Protein AF-A0A9E2ICE8-F1 (afdb_monomer)

Foldseek 3Di:
DDDPVPDPPPCVCCVPPPVNPDDDDADADFDFDQADDDPDGDGTDGLDPRHHPVLVVQLVVQLVVLCVVQDDPPDGGNRSCVVVPVVVSSCSRVDDD

Sequence (97 aa):
VYKKELCFFEGDCVRVCPVDAWKVNRVGYTVFLGGKVGRFPMLGYKIAEFVTEEDIFTITEKAIACYNRIAEKGQRFGEAINKVGIEEVKKQILWTK

Radius of gyration: 16.81 Å; Cα contacts (8 Å, |Δi|>4): 94; chains: 1; bounding box: 40×27×41 Å

Solvent-accessible surface area (backbone atoms only — not comparable to full-atom values): 6143 Å² total; per-residue (Å²): 136,92,57,78,92,76,60,83,82,80,53,58,71,47,76,69,40,92,76,65,82,51,76,88,87,80,82,57,41,72,43,65,46,35,54,38,86,65,99,76,63,41,79,44,46,79,75,49,70,62,38,50,80,76,52,48,57,56,38,50,53,35,44,53,54,49,40,73,72,62,43,56,96,92,53,52,58,34,57,30,35,69,73,71,35,62,71,60,53,44,54,70,36,67,63,77,134

pLDDT: mean 92.85, std 7.36, range [43.75, 97.06]

Mean predicted aligned error: 4.03 Å

Secondary structure (DSSP, 8-state):
---GGG-----HHHHT-TT---------EEEEES-B-SSS-BPPEEEEEEE-HHHHHHHHHHHHHHHHHHPPTT--HHHHHHHH-HHHHHHHHH---

Nearest PDB structures (foldseek):
  3mm6-assembly1_E  TM=7.711E-01  e=2.142E-02  Archaeoglobus fulgidus
  5h8v-assembly1_A  TM=8.117E-01  e=4.142E-02  Zea mays
  5h8v-assembly2_B  TM=8.102E-01  e=4.142E-02  Zea mays
  5h8y-assembly2_C  TM=8.092E-01  e=9.757E-02  Zea mays

Structure (mmCIF, N/CA/C/O backbone):
data_AF-A0A9E2ICE8-F1
#
_entry.id   AF-A0A9E2ICE8-F1
#
loop_
_atom_site.group_PDB
_atom_site.id
_atom_site.type_symbol
_atom_site.label_atom_id
_atom_site.label_alt_id
_atom_site.label_comp_id
_atom_site.label_asym_id
_atom_site.label_entity_id
_atom_site.label_seq_id
_atom_site.pdbx_PDB_ins_code
_atom_site.Cartn_x
_atom_site.Cartn_y
_atom_site.Cartn_z
_atom_site.occupancy
_atom_site.B_iso_or_equiv
_atom_site.auth_seq_id
_atom_site.auth_comp_id
_atom_site.auth_asym_id
_atom_site.auth_atom_id
_atom_site.pdbx_PDB_model_num
ATOM 1 N N . VAL A 1 1 ? 24.700 -9.870 -12.040 1.00 71.19 1 VAL A N 1
ATOM 2 C CA . VAL A 1 1 ? 23.746 -10.957 -12.373 1.00 71.19 1 VAL A CA 1
ATOM 3 C C . VAL A 1 1 ? 22.436 -10.684 -11.652 1.00 71.19 1 VAL A C 1
ATOM 5 O O . VAL A 1 1 ? 22.480 -10.407 -10.459 1.00 71.19 1 VAL A O 1
ATOM 8 N N . TYR A 1 2 ? 21.309 -10.689 -12.367 1.00 87.00 2 TYR A N 1
ATOM 9 C CA . TYR A 1 2 ? 19.970 -10.476 -11.803 1.00 87.00 2 TYR A CA 1
ATOM 10 C C . TYR A 1 2 ? 19.460 -11.729 -11.089 1.00 87.00 2 TYR A C 1
ATOM 12 O O . TYR A 1 2 ? 19.632 -12.834 -11.597 1.00 87.00 2 TYR A O 1
ATOM 20 N N . LYS A 1 3 ? 18.836 -11.537 -9.922 1.00 93.50 3 LYS A N 1
ATOM 21 C CA . LYS A 1 3 ? 18.178 -12.584 -9.132 1.00 93.50 3 LYS A CA 1
ATOM 22 C C . LYS A 1 3 ? 16.712 -12.208 -8.967 1.00 93.50 3 LYS A C 1
ATOM 24 O O . LYS A 1 3 ? 16.412 -11.137 -8.437 1.00 93.50 3 LYS A O 1
ATOM 29 N N . LYS A 1 4 ? 15.813 -13.059 -9.456 1.00 89.81 4 LYS A N 1
ATOM 30 C CA . LYS A 1 4 ? 14.376 -12.762 -9.539 1.00 89.81 4 LYS A CA 1
ATOM 31 C C . LYS A 1 4 ? 13.744 -12.655 -8.153 1.00 89.81 4 LYS A C 1
ATOM 33 O O . LYS A 1 4 ? 12.928 -11.777 -7.911 1.00 89.81 4 LYS A O 1
ATOM 38 N N . GLU A 1 5 ? 14.172 -13.517 -7.246 1.00 94.56 5 GLU A N 1
ATOM 39 C CA . GLU A 1 5 ? 13.725 -13.627 -5.862 1.00 94.56 5 GLU A CA 1
ATOM 40 C C . GLU A 1 5 ? 14.099 -12.421 -4.983 1.00 94.56 5 GLU A C 1
ATOM 42 O O . GLU A 1 5 ? 13.494 -12.225 -3.936 1.00 94.56 5 GLU A O 1
ATOM 47 N N . LEU A 1 6 ? 15.062 -11.595 -5.412 1.00 91.88 6 LEU A N 1
ATOM 48 C CA . LEU A 1 6 ? 15.481 -10.375 -4.707 1.00 91.88 6 LEU A CA 1
ATOM 49 C C . LEU A 1 6 ? 14.930 -9.093 -5.355 1.00 91.88 6 LEU A C 1
ATOM 51 O O . LEU A 1 6 ? 15.362 -7.997 -5.013 1.00 91.88 6 LEU A O 1
ATOM 55 N N . CYS A 1 7 ? 14.035 -9.203 -6.338 1.00 90.38 7 CYS A N 1
ATOM 56 C CA . CYS A 1 7 ? 13.504 -8.046 -7.049 1.00 90.38 7 CYS A CA 1
ATOM 57 C C . CYS A 1 7 ? 12.307 -7.437 -6.306 1.00 90.38 7 CYS A C 1
ATOM 59 O O . CYS A 1 7 ? 11.297 -8.106 -6.114 1.00 90.38 7 CYS A O 1
ATOM 61 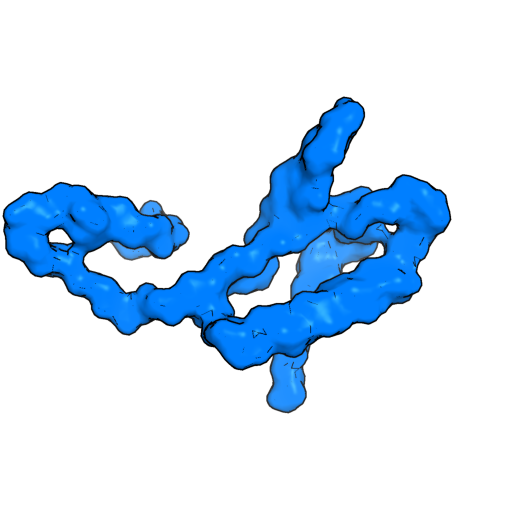N N . PHE A 1 8 ? 12.396 -6.151 -5.954 1.00 89.56 8 PHE A N 1
ATOM 62 C CA . PHE A 1 8 ? 11.328 -5.400 -5.267 1.00 89.56 8 PHE A CA 1
ATOM 63 C C . PHE A 1 8 ? 10.451 -4.565 -6.215 1.00 89.56 8 PHE A C 1
ATOM 65 O O . PHE A 1 8 ? 9.622 -3.783 -5.762 1.00 89.56 8 PHE A O 1
ATOM 72 N N . PHE A 1 9 ? 10.665 -4.699 -7.529 1.00 90.50 9 PHE A N 1
ATOM 73 C CA . PHE A 1 9 ? 9.926 -3.995 -8.586 1.00 90.50 9 PHE A CA 1
ATOM 74 C C . PHE A 1 9 ? 10.002 -2.456 -8.561 1.00 90.50 9 PHE A C 1
ATOM 76 O O . PHE A 1 9 ? 9.149 -1.786 -9.130 1.00 90.50 9 PHE A O 1
ATOM 83 N N . GLU A 1 10 ? 11.060 -1.887 -7.981 1.00 90.81 10 GLU A N 1
ATOM 84 C CA . GLU A 1 10 ? 11.270 -0.428 -7.925 1.00 90.81 10 GLU A CA 1
ATOM 85 C C . GLU A 1 10 ? 11.705 0.185 -9.268 1.00 90.81 10 GLU A C 1
ATOM 87 O O . GLU A 1 10 ? 11.645 1.394 -9.454 1.00 90.81 10 GLU A O 1
ATOM 92 N N . GLY A 1 11 ? 12.144 -0.640 -10.226 1.00 91.88 11 GLY A N 1
ATOM 93 C CA . GLY A 1 11 ? 12.490 -0.191 -11.580 1.00 91.88 11 GLY A CA 1
ATOM 94 C C . GLY A 1 11 ? 13.835 0.532 -11.707 1.00 91.88 11 GLY A C 1
ATOM 95 O O . GLY A 1 11 ? 14.221 0.902 -12.815 1.00 91.88 11 GLY A O 1
ATOM 96 N N . ASP A 1 12 ? 14.595 0.675 -10.620 1.00 93.31 12 ASP A N 1
ATOM 97 C CA . ASP A 1 12 ? 15.878 1.383 -10.620 1.00 93.31 12 ASP A CA 1
ATOM 98 C C . ASP A 1 12 ? 16.887 0.812 -11.619 1.00 93.31 12 ASP A C 1
ATOM 100 O O . ASP A 1 12 ? 17.559 1.573 -12.309 1.00 93.31 12 ASP A O 1
ATOM 104 N N . CYS A 1 13 ? 16.935 -0.514 -11.784 1.00 93.56 13 CYS A N 1
ATOM 105 C CA . CYS A 1 13 ? 17.794 -1.152 -12.783 1.00 93.56 13 CYS A CA 1
ATOM 106 C C . CYS A 1 13 ? 17.456 -0.745 -14.225 1.00 93.56 13 CYS A C 1
ATOM 108 O O . CYS A 1 13 ? 18.367 -0.654 -15.042 1.00 93.56 13 CYS A O 1
ATOM 110 N N . VAL A 1 14 ? 16.178 -0.487 -14.529 1.00 94.50 14 VAL A N 1
ATOM 111 C CA . VAL A 1 14 ? 15.740 0.035 -15.830 1.00 94.50 14 VAL A CA 1
ATOM 112 C C . VAL A 1 14 ? 16.171 1.491 -15.961 1.00 94.50 14 VAL A C 1
ATOM 114 O O . VAL A 1 14 ? 16.796 1.857 -16.948 1.00 94.50 14 VAL A O 1
ATOM 117 N N . ARG A 1 15 ? 15.891 2.301 -14.933 1.00 93.75 15 ARG A N 1
ATOM 118 C CA . ARG A 1 15 ? 16.151 3.746 -14.913 1.00 93.75 15 ARG A CA 1
ATOM 119 C C . ARG A 1 15 ? 17.630 4.102 -15.070 1.00 93.75 15 ARG A C 1
ATOM 121 O O . ARG A 1 15 ? 17.941 5.093 -15.719 1.00 93.75 15 ARG A O 1
ATOM 128 N N . VAL A 1 16 ? 18.532 3.337 -14.453 1.00 95.31 16 VAL A N 1
ATOM 129 C CA . VAL A 1 16 ? 19.980 3.627 -14.455 1.00 95.31 16 VAL A CA 1
ATOM 130 C C . VAL A 1 16 ? 20.751 2.890 -15.551 1.00 95.31 16 VAL A C 1
ATOM 132 O O . VAL A 1 16 ? 21.973 3.011 -15.614 1.00 95.31 16 VAL A O 1
ATOM 135 N N . CYS A 1 17 ? 20.085 2.081 -16.383 1.00 95.31 17 CYS A N 1
ATOM 136 C CA . CYS A 1 17 ? 20.771 1.255 -17.371 1.00 95.31 17 CYS A CA 1
ATOM 137 C C . CYS A 1 17 ? 21.403 2.125 -18.473 1.00 95.31 17 CYS A C 1
ATOM 139 O O . CYS A 1 17 ? 20.668 2.749 -19.229 1.00 95.31 17 CYS A O 1
ATOM 141 N N . PRO A 1 18 ? 22.738 2.127 -18.650 1.00 96.31 18 PRO A N 1
ATOM 142 C CA . PRO A 1 18 ? 23.391 2.978 -19.651 1.00 96.31 18 PRO A CA 1
ATOM 143 C C . PRO A 1 18 ? 23.243 2.463 -21.090 1.00 96.31 18 PRO A C 1
ATOM 145 O O . PRO A 1 18 ? 23.604 3.157 -22.033 1.00 96.31 18 PRO A O 1
ATOM 148 N N . VAL A 1 19 ? 22.783 1.220 -21.254 1.00 96.62 19 VAL A N 1
ATOM 149 C CA . VAL A 1 19 ? 22.726 0.505 -22.541 1.00 96.62 19 VAL A CA 1
ATOM 150 C C . VAL A 1 19 ? 21.323 -0.003 -22.868 1.00 96.62 19 VAL A C 1
ATOM 152 O O . VAL A 1 19 ? 21.166 -0.838 -23.753 1.00 96.62 19 VAL A O 1
ATOM 155 N N . ASP A 1 20 ? 20.308 0.429 -22.114 1.00 93.88 20 ASP A N 1
ATOM 156 C CA . ASP A 1 20 ? 18.906 0.045 -22.321 1.00 93.88 20 ASP A CA 1
ATOM 157 C C . ASP A 1 20 ? 18.636 -1.473 -22.385 1.00 93.88 20 ASP A C 1
ATOM 159 O O . ASP A 1 20 ? 17.665 -1.921 -23.007 1.00 93.88 20 ASP A O 1
ATOM 163 N N . ALA A 1 21 ? 19.475 -2.277 -21.719 1.00 94.19 21 ALA A N 1
ATOM 164 C CA . ALA A 1 21 ? 19.348 -3.735 -21.674 1.00 94.19 21 ALA A CA 1
ATOM 165 C C . ALA A 1 21 ? 18.100 -4.193 -20.902 1.00 94.19 21 ALA A C 1
ATOM 167 O O . ALA A 1 21 ? 17.534 -5.248 -21.188 1.00 94.19 21 ALA A O 1
ATOM 168 N N . TRP A 1 22 ? 17.664 -3.403 -19.921 1.00 93.94 22 TRP A N 1
ATOM 169 C CA . TRP A 1 22 ? 16.459 -3.661 -19.141 1.00 93.94 22 TRP A CA 1
ATOM 170 C C . TRP A 1 22 ? 15.242 -3.019 -19.806 1.00 93.94 22 TRP A C 1
ATOM 172 O O . TRP A 1 22 ? 15.266 -1.838 -20.145 1.00 93.94 22 TRP A O 1
ATOM 182 N N . LYS A 1 23 ? 14.152 -3.779 -19.949 1.00 92.31 23 LYS A N 1
ATOM 183 C CA . LYS A 1 23 ? 12.863 -3.282 -20.450 1.00 92.31 23 LYS A CA 1
ATOM 184 C C . LYS A 1 23 ? 11.777 -3.454 -19.397 1.00 92.31 23 LYS A C 1
ATOM 186 O O . LYS A 1 23 ? 11.754 -4.444 -18.666 1.00 92.31 23 LYS A O 1
ATOM 191 N N . VAL A 1 24 ? 10.877 -2.478 -19.330 1.00 93.38 24 VAL A N 1
ATOM 192 C CA . VAL A 1 24 ? 9.717 -2.525 -18.438 1.00 93.38 24 VAL A CA 1
ATOM 193 C C . VAL A 1 24 ? 8.703 -3.518 -18.996 1.00 93.38 24 VAL A C 1
ATOM 195 O O . VAL A 1 24 ? 8.300 -3.404 -20.148 1.00 93.38 24 VAL A O 1
ATOM 198 N N . ASN A 1 25 ? 8.291 -4.481 -18.173 1.00 90.94 25 ASN A N 1
ATOM 199 C CA . ASN A 1 25 ? 7.240 -5.437 -18.531 1.00 90.94 25 ASN A CA 1
ATOM 200 C C . ASN A 1 25 ? 5.852 -4.958 -18.076 1.00 90.94 25 ASN A C 1
ATOM 202 O O . ASN A 1 25 ? 4.883 -5.020 -18.823 1.00 90.94 25 ASN A O 1
ATOM 206 N N . ARG A 1 26 ? 5.752 -4.464 -16.837 1.00 91.44 26 ARG A N 1
ATOM 207 C CA . ARG A 1 26 ? 4.495 -4.012 -16.235 1.00 91.44 26 ARG A CA 1
ATOM 208 C C . ARG A 1 26 ? 4.720 -2.719 -15.467 1.00 91.44 26 ARG A C 1
ATOM 210 O O . ARG A 1 26 ? 5.715 -2.592 -14.758 1.00 91.44 26 ARG A O 1
ATOM 217 N N . VAL A 1 27 ? 3.767 -1.803 -15.592 1.00 92.19 27 VAL A N 1
ATOM 218 C CA . VAL A 1 27 ? 3.667 -0.573 -14.802 1.00 92.19 27 VAL A CA 1
ATOM 219 C C . VAL A 1 27 ? 2.346 -0.616 -14.047 1.00 92.19 27 VAL A C 1
ATOM 221 O O . VAL A 1 27 ? 1.369 -1.195 -14.519 1.00 92.19 27 VAL A O 1
ATOM 224 N N . GLY A 1 28 ? 2.334 -0.047 -12.854 1.00 93.50 28 GLY A N 1
ATOM 225 C CA . GLY A 1 28 ? 1.139 0.108 -12.047 1.00 93.50 28 GLY A CA 1
ATOM 226 C C . GLY A 1 28 ? 1.490 0.780 -10.733 1.00 93.50 28 GLY A C 1
ATOM 227 O O . GLY A 1 28 ? 2.612 1.250 -10.539 1.00 93.50 28 GLY A O 1
ATOM 228 N N . TYR A 1 29 ? 0.530 0.791 -9.823 1.00 93.50 29 TYR A N 1
ATOM 229 C CA . TYR A 1 29 ? 0.653 1.482 -8.552 1.00 93.50 29 TYR A CA 1
ATOM 230 C C . TYR A 1 29 ? 0.898 0.495 -7.416 1.00 93.50 29 TYR A C 1
ATOM 232 O O . TYR A 1 29 ? 0.321 -0.595 -7.368 1.00 93.50 29 TYR A O 1
ATOM 240 N N . THR A 1 30 ? 1.747 0.898 -6.476 1.00 94.19 30 THR A N 1
ATOM 241 C CA . THR A 1 30 ? 1.915 0.205 -5.198 1.00 94.19 30 THR A CA 1
ATOM 242 C C . THR A 1 30 ? 1.112 0.949 -4.148 1.00 94.19 30 THR A C 1
ATOM 244 O O . THR A 1 30 ? 1.324 2.141 -3.924 1.00 94.19 30 THR A O 1
ATOM 247 N N . VAL A 1 31 ? 0.188 0.250 -3.495 1.00 95.31 31 VAL A N 1
ATOM 248 C CA . VAL A 1 31 ? -0.722 0.856 -2.523 1.00 95.31 31 VAL A CA 1
ATOM 249 C C . VAL A 1 31 ? -0.216 0.590 -1.114 1.00 95.31 31 VAL A C 1
ATOM 251 O O . VAL A 1 31 ? -0.013 -0.560 -0.711 1.00 95.31 31 VAL A O 1
ATOM 254 N N . PHE A 1 32 ? -0.052 1.670 -0.356 1.00 96.00 32 PHE A N 1
ATOM 255 C CA . PHE A 1 32 ? 0.287 1.640 1.060 1.00 96.00 32 PHE A CA 1
ATOM 256 C C . PHE A 1 32 ? -0.877 2.169 1.896 1.00 96.00 32 PHE A C 1
ATOM 258 O O . PHE A 1 32 ? -1.528 3.139 1.512 1.00 96.00 32 PHE A O 1
A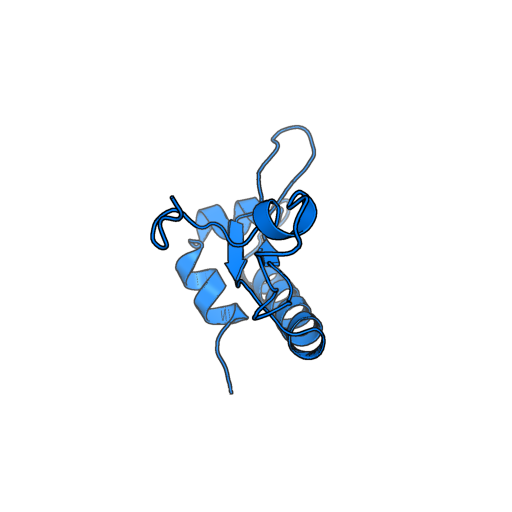TOM 265 N N . LEU A 1 33 ? -1.114 1.562 3.059 1.00 96.25 33 LEU A N 1
ATOM 266 C CA . LEU A 1 33 ? -2.235 1.907 3.930 1.00 96.25 33 LEU A CA 1
ATOM 267 C C . LEU A 1 33 ? -1.814 2.074 5.389 1.00 96.25 33 LEU A C 1
ATOM 269 O O . LEU A 1 33 ? -0.954 1.355 5.885 1.00 96.25 33 LEU A O 1
ATOM 273 N N . GLY A 1 34 ? -2.446 3.007 6.101 1.00 95.31 34 GLY A N 1
ATOM 274 C CA . GLY A 1 34 ? -2.243 3.167 7.544 1.00 95.31 34 GLY A CA 1
ATOM 275 C C . GLY A 1 34 ? -1.013 3.982 7.948 1.00 95.31 34 GLY A C 1
ATOM 276 O O . GLY A 1 34 ? -0.710 4.060 9.136 1.00 95.31 34 GLY A O 1
ATOM 277 N N . GLY A 1 35 ? -0.332 4.622 6.994 1.00 96.19 35 GLY A N 1
ATOM 278 C CA . GLY A 1 35 ? 0.766 5.538 7.294 1.00 96.19 35 GLY A CA 1
ATOM 279 C C . GLY A 1 35 ? 0.306 6.726 8.142 1.00 96.19 35 GLY A C 1
ATOM 280 O O . GLY A 1 35 ? -0.810 7.234 7.992 1.00 96.19 35 GLY A O 1
ATOM 281 N N . LYS A 1 36 ? 1.171 7.178 9.048 1.00 94.19 36 LYS A N 1
ATOM 282 C CA . LYS A 1 36 ? 0.902 8.323 9.918 1.00 94.19 36 LYS A CA 1
ATOM 283 C C . LYS A 1 36 ? 2.176 9.122 10.139 1.00 94.19 36 LYS A C 1
ATOM 285 O O . LYS A 1 36 ? 3.186 8.584 10.578 1.00 94.19 36 LYS A O 1
ATOM 290 N N . VAL A 1 37 ? 2.089 10.424 9.905 1.00 92.31 37 VAL A N 1
ATOM 291 C CA . VAL A 1 37 ? 3.121 11.398 10.275 1.00 92.31 37 VAL A CA 1
ATOM 292 C C . VAL A 1 37 ? 2.627 12.153 11.512 1.00 92.31 37 VAL A C 1
ATOM 294 O O . VAL A 1 37 ? 1.440 12.463 11.609 1.00 92.31 37 VAL A O 1
ATOM 297 N N . GLY A 1 38 ? 3.499 12.395 12.493 1.00 89.50 38 GLY A N 1
ATOM 298 C CA . GLY A 1 38 ? 3.154 13.090 13.739 1.00 89.50 38 GLY A CA 1
ATOM 299 C C . GLY A 1 38 ? 3.922 12.553 14.948 1.00 89.50 38 GLY A C 1
ATOM 300 O O . GLY A 1 38 ? 4.980 11.955 14.792 1.00 89.50 38 GLY A O 1
ATOM 301 N N . ARG A 1 39 ? 3.367 12.737 16.158 1.00 91.44 39 ARG A N 1
ATOM 302 C CA . ARG A 1 39 ? 4.019 12.376 17.438 1.00 91.44 39 ARG A CA 1
ATOM 303 C C . ARG A 1 39 ? 4.435 10.903 17.543 1.00 91.44 39 ARG A C 1
ATOM 305 O O . ARG A 1 39 ? 5.445 10.605 18.165 1.00 91.44 39 ARG A O 1
ATOM 312 N N . PHE A 1 40 ? 3.657 10.003 16.947 1.00 91.56 40 PHE A N 1
ATOM 313 C CA . PHE A 1 40 ? 3.948 8.568 16.902 1.00 91.56 40 PHE A CA 1
ATOM 314 C C . PHE A 1 40 ? 3.956 8.117 15.440 1.00 91.56 40 PHE A C 1
ATOM 316 O O . PHE A 1 40 ? 2.914 7.681 14.959 1.00 91.56 40 PHE A O 1
ATOM 323 N N . PRO A 1 41 ? 5.052 8.317 14.693 1.00 95.19 41 PRO A N 1
ATOM 324 C CA . PRO A 1 41 ? 5.081 8.047 13.261 1.00 95.19 41 PRO A CA 1
ATOM 325 C C . PRO A 1 41 ? 4.898 6.555 12.961 1.00 95.19 41 PRO A C 1
ATOM 327 O O . PRO A 1 41 ? 5.324 5.695 13.729 1.00 95.19 41 PRO A O 1
ATOM 330 N N . MET A 1 42 ? 4.258 6.256 11.832 1.00 95.94 42 MET A N 1
ATOM 331 C CA . MET A 1 42 ? 4.025 4.895 11.354 1.00 95.94 42 MET A CA 1
ATOM 332 C C . MET A 1 42 ? 4.224 4.826 9.844 1.00 95.94 42 MET A C 1
ATOM 334 O O . MET A 1 42 ? 3.669 5.641 9.101 1.00 95.94 42 MET A O 1
ATOM 338 N N . LEU A 1 43 ? 4.976 3.820 9.398 1.00 96.44 43 LEU A N 1
ATOM 339 C CA . LEU A 1 43 ? 5.041 3.461 7.986 1.00 96.44 43 LEU A CA 1
ATOM 340 C C . LEU A 1 43 ? 3.730 2.798 7.560 1.00 96.44 43 LEU A C 1
ATOM 342 O O . LEU A 1 43 ? 3.086 2.101 8.343 1.00 96.44 43 LEU A O 1
ATOM 346 N N . GLY A 1 44 ? 3.335 3.034 6.311 1.00 95.94 44 GLY A N 1
ATOM 347 C CA . GLY A 1 44 ? 2.188 2.352 5.730 1.00 95.94 44 GLY A CA 1
ATOM 348 C C . GLY A 1 44 ? 2.496 0.883 5.450 1.00 95.94 44 GLY A C 1
ATOM 349 O O . GLY A 1 44 ? 3.612 0.521 5.079 1.00 95.94 44 GLY A O 1
ATOM 350 N N . TYR A 1 45 ? 1.481 0.041 5.572 1.00 95.88 45 TYR A N 1
ATOM 351 C CA . TYR A 1 45 ? 1.528 -1.347 5.144 1.00 95.88 45 TYR A CA 1
ATOM 352 C C . TYR A 1 45 ? 1.367 -1.415 3.633 1.00 95.88 45 TYR A C 1
ATOM 354 O O . TYR A 1 45 ? 0.390 -0.889 3.101 1.00 95.88 45 TYR A O 1
ATOM 362 N N . LYS A 1 46 ? 2.287 -2.089 2.943 1.00 94.88 46 LYS A N 1
ATOM 363 C CA . LYS A 1 46 ? 2.104 -2.425 1.529 1.00 94.88 46 LYS A CA 1
ATOM 364 C C . LYS A 1 46 ? 0.960 -3.437 1.414 1.00 94.88 46 LYS A C 1
ATOM 366 O O . LYS A 1 46 ? 1.058 -4.534 1.970 1.00 94.88 46 LYS A O 1
ATOM 371 N N . ILE A 1 47 ? -0.126 -3.066 0.736 1.00 95.50 47 ILE A N 1
ATOM 372 C CA . ILE A 1 47 ? -1.312 -3.928 0.604 1.00 95.50 47 ILE A CA 1
ATOM 373 C C . ILE A 1 47 ? -1.472 -4.532 -0.787 1.00 95.50 47 ILE A C 1
ATOM 375 O O . ILE A 1 47 ? -1.993 -5.636 -0.887 1.00 95.50 47 ILE A O 1
ATOM 379 N N . ALA A 1 48 ? -0.995 -3.857 -1.832 1.00 94.00 48 ALA A N 1
ATOM 380 C CA . ALA A 1 48 ? -1.070 -4.338 -3.205 1.00 94.00 48 ALA A CA 1
ATOM 381 C C . ALA A 1 48 ? 0.057 -3.740 -4.059 1.00 94.00 48 ALA A C 1
ATOM 383 O O . ALA A 1 48 ? 0.538 -2.639 -3.780 1.00 94.00 48 ALA A O 1
ATOM 384 N N . GLU A 1 49 ? 0.452 -4.463 -5.104 1.00 93.31 49 GLU A N 1
ATOM 385 C CA . GLU A 1 49 ? 1.451 -4.054 -6.095 1.00 93.31 49 GLU A CA 1
ATOM 386 C C . GLU A 1 49 ? 0.854 -4.161 -7.498 1.00 93.31 49 GLU A C 1
ATOM 388 O O . GLU A 1 49 ? 0.008 -5.019 -7.759 1.00 93.31 49 GLU A O 1
ATOM 393 N N . PHE A 1 50 ? 1.323 -3.308 -8.409 1.00 93.44 50 PHE A N 1
ATOM 394 C CA . PHE A 1 50 ? 0.880 -3.257 -9.804 1.00 93.44 50 PHE A CA 1
ATOM 395 C C . PHE A 1 50 ? -0.636 -3.072 -10.001 1.00 93.44 50 PHE A C 1
ATOM 397 O O . PHE A 1 50 ? -1.220 -3.616 -10.944 1.00 93.44 50 PHE A O 1
ATOM 404 N N . VAL A 1 51 ? -1.269 -2.304 -9.120 1.00 94.75 51 VAL A N 1
ATOM 405 C CA . VAL A 1 51 ? -2.679 -1.916 -9.235 1.00 94.75 51 VAL A CA 1
ATOM 406 C C . VAL A 1 51 ? -2.859 -1.034 -10.473 1.00 94.75 51 VAL A C 1
ATOM 408 O O . VAL A 1 51 ? -1.970 -0.242 -10.792 1.00 94.75 51 VAL A O 1
ATOM 411 N N . THR A 1 52 ? -3.969 -1.193 -11.194 1.00 93.75 52 THR A N 1
ATOM 412 C CA . THR A 1 52 ? -4.316 -0.328 -12.332 1.00 93.75 52 THR A CA 1
ATOM 413 C C . THR A 1 52 ? -4.842 1.023 -11.842 1.00 93.75 52 THR A C 1
ATOM 415 O O . THR A 1 52 ? -5.237 1.157 -10.687 1.00 93.75 52 THR A O 1
ATOM 418 N N . GLU A 1 53 ? -4.860 2.044 -12.696 1.00 90.38 53 GLU A N 1
ATOM 419 C CA . GLU A 1 53 ? -5.430 3.345 -12.319 1.00 90.38 53 GLU A CA 1
ATOM 420 C C . GLU A 1 53 ? -6.920 3.238 -11.944 1.00 90.38 53 GLU A C 1
ATOM 422 O O . GLU A 1 53 ? -7.358 3.815 -10.951 1.00 90.38 53 GLU A O 1
ATOM 427 N N . GLU A 1 54 ? -7.677 2.422 -12.677 1.00 88.38 54 GLU A N 1
ATOM 428 C CA . GLU A 1 54 ? -9.105 2.179 -12.441 1.00 88.38 54 GLU A CA 1
ATOM 429 C C . GLU A 1 54 ? -9.359 1.518 -11.073 1.00 88.38 54 GLU A C 1
ATOM 431 O O . GLU A 1 54 ? -10.240 1.935 -10.315 1.00 88.38 54 GLU A O 1
ATOM 436 N N . ASP A 1 55 ? -8.538 0.532 -10.703 1.00 92.94 55 ASP A N 1
ATOM 437 C CA . ASP A 1 55 ? -8.677 -0.190 -9.435 1.00 92.94 55 ASP A CA 1
ATOM 438 C C . ASP A 1 55 ? -8.328 0.671 -8.209 1.00 92.94 55 ASP A C 1
ATOM 440 O O . ASP A 1 55 ? -8.830 0.409 -7.111 1.00 92.94 55 ASP A O 1
ATOM 444 N N . ILE A 1 56 ? -7.498 1.715 -8.357 1.00 94.19 56 ILE A N 1
ATOM 445 C CA . ILE A 1 56 ? -7.109 2.599 -7.242 1.00 94.19 56 ILE A CA 1
ATOM 446 C C . ILE A 1 56 ? -8.321 3.276 -6.617 1.00 94.19 56 ILE A C 1
ATOM 448 O O . ILE A 1 56 ? -8.400 3.366 -5.387 1.00 94.19 56 ILE A O 1
ATOM 452 N N . PHE A 1 57 ? -9.260 3.752 -7.434 1.00 93.12 57 PHE A N 1
ATOM 453 C CA . PHE A 1 57 ? -10.454 4.429 -6.932 1.00 93.12 57 PHE A CA 1
ATOM 454 C C . PHE A 1 57 ? -11.307 3.460 -6.110 1.00 93.12 57 P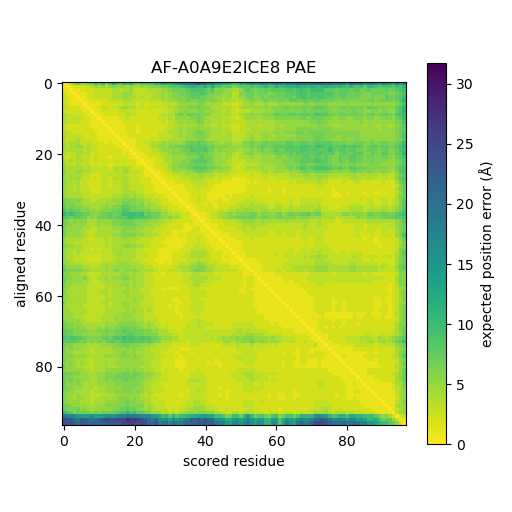HE A C 1
ATOM 456 O O . PHE A 1 57 ? -11.648 3.754 -4.963 1.00 93.12 57 PHE A O 1
ATOM 463 N N . THR A 1 58 ? -11.515 2.248 -6.628 1.00 93.94 58 THR A N 1
ATOM 464 C CA . THR A 1 58 ? -12.236 1.178 -5.925 1.00 93.94 58 THR A CA 1
ATOM 465 C C . THR A 1 58 ? -11.561 0.801 -4.602 1.00 93.94 58 THR A C 1
ATOM 467 O O . THR A 1 58 ? -12.223 0.658 -3.571 1.00 93.94 58 THR A O 1
ATOM 470 N N . ILE A 1 59 ? -10.232 0.653 -4.596 1.00 95.44 59 ILE A N 1
ATOM 471 C CA . ILE A 1 59 ? -9.461 0.341 -3.384 1.00 95.44 59 ILE A CA 1
ATOM 472 C C . ILE A 1 59 ? -9.571 1.478 -2.365 1.00 95.44 59 ILE A C 1
ATOM 474 O O . ILE A 1 59 ? -9.759 1.214 -1.178 1.00 95.44 59 ILE A O 1
ATOM 478 N N . THR A 1 60 ? -9.490 2.731 -2.815 1.00 95.25 60 THR A N 1
ATOM 479 C CA . THR A 1 60 ? -9.609 3.918 -1.958 1.00 95.25 60 THR A CA 1
ATOM 480 C C . THR A 1 60 ? -10.968 3.974 -1.266 1.00 95.25 60 THR A C 1
ATOM 482 O O . THR A 1 60 ? -11.029 4.130 -0.045 1.00 95.25 60 THR A O 1
ATOM 485 N N . GLU A 1 61 ? -12.057 3.783 -2.009 1.00 95.69 61 GLU A N 1
ATOM 486 C CA . GLU A 1 61 ? -13.417 3.774 -1.459 1.00 95.69 61 GLU A CA 1
ATOM 487 C C . GLU A 1 61 ? -13.605 2.663 -0.421 1.00 95.69 61 GLU A C 1
ATOM 489 O O . GLU A 1 61 ? -14.067 2.912 0.698 1.00 95.69 61 GLU A O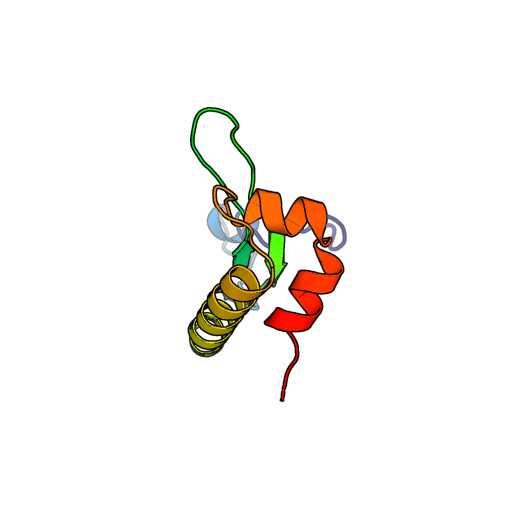 1
ATOM 494 N N . LYS A 1 62 ? -13.171 1.440 -0.748 1.00 95.81 62 LYS A N 1
ATOM 495 C CA . LYS A 1 62 ? -13.224 0.305 0.183 1.00 95.81 62 LYS A CA 1
ATOM 496 C C . LYS A 1 62 ? -12.358 0.536 1.418 1.00 95.81 62 LYS A C 1
ATOM 498 O O . LYS A 1 62 ? -12.754 0.148 2.516 1.00 95.81 62 LYS A O 1
ATOM 503 N N . ALA A 1 63 ? -11.204 1.184 1.274 1.00 96.50 63 ALA A N 1
ATOM 504 C CA . ALA A 1 63 ? -10.334 1.522 2.393 1.00 96.50 63 ALA A CA 1
ATOM 505 C C . ALA A 1 63 ? -10.995 2.535 3.342 1.00 96.50 63 ALA A C 1
ATOM 507 O O . ALA A 1 63 ? -10.963 2.336 4.556 1.00 96.50 63 ALA A O 1
ATOM 508 N N . ILE A 1 64 ? -11.650 3.573 2.810 1.00 96.38 64 ILE A N 1
ATOM 509 C CA . ILE A 1 64 ? -12.409 4.549 3.611 1.00 96.38 64 ILE A CA 1
ATOM 510 C C . ILE A 1 64 ? -13.573 3.860 4.337 1.00 96.38 64 ILE A C 1
ATOM 512 O O . ILE A 1 64 ? -13.754 4.055 5.541 1.00 96.38 64 ILE A O 1
ATOM 516 N N . ALA A 1 65 ? -14.334 3.014 3.639 1.00 96.94 65 ALA A N 1
ATOM 517 C CA . ALA A 1 65 ? -15.431 2.256 4.238 1.00 96.94 65 ALA A CA 1
ATOM 518 C C . ALA A 1 65 ? -14.942 1.295 5.337 1.00 96.94 65 ALA A C 1
ATOM 520 O O . ALA A 1 65 ? -15.545 1.214 6.409 1.00 96.94 65 ALA A O 1
ATOM 521 N N . CYS A 1 66 ? -13.823 0.605 5.100 1.00 96.69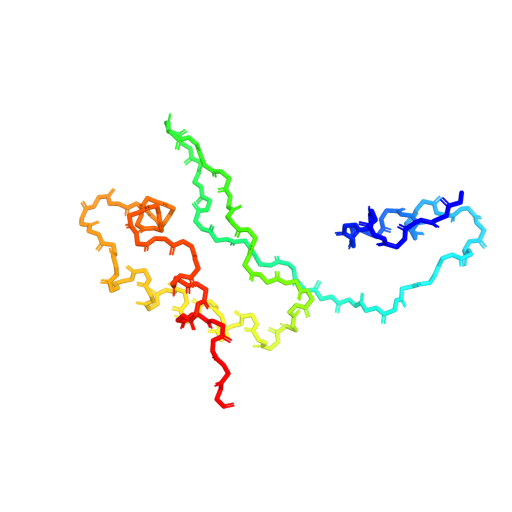 66 CYS A N 1
ATOM 522 C CA . CYS A 1 66 ? -13.177 -0.254 6.086 1.00 96.69 66 CYS A CA 1
ATOM 523 C C . CYS A 1 66 ? -12.798 0.548 7.336 1.00 96.69 66 CYS A C 1
ATOM 525 O O . CYS A 1 66 ? -13.212 0.176 8.433 1.00 96.69 66 CYS A O 1
ATOM 527 N N . TYR A 1 67 ? -12.102 1.679 7.170 1.00 97.06 67 TYR A N 1
ATOM 528 C CA . TYR A 1 67 ? -11.712 2.566 8.267 1.00 97.06 67 TYR A CA 1
ATOM 529 C C . TYR A 1 67 ? -12.909 2.999 9.116 1.00 97.06 67 TYR A C 1
ATOM 531 O O . TYR A 1 67 ? -12.881 2.819 10.331 1.00 97.06 67 TYR A O 1
ATOM 539 N N . ASN A 1 68 ? -13.980 3.487 8.486 1.00 96.25 68 ASN A N 1
ATOM 540 C CA . ASN A 1 68 ? -15.182 3.937 9.193 1.00 96.25 68 ASN A CA 1
ATOM 541 C C . ASN A 1 68 ? -15.841 2.830 10.031 1.00 96.25 68 ASN A C 1
ATOM 543 O O . ASN A 1 68 ? -16.513 3.125 11.015 1.00 96.25 68 ASN A O 1
ATOM 547 N N . ARG A 1 69 ? -15.654 1.562 9.652 1.00 96.38 69 ARG A N 1
ATOM 548 C CA . ARG A 1 69 ? -16.204 0.404 10.362 1.00 96.38 69 ARG A CA 1
ATOM 549 C C . ARG A 1 69 ? -15.316 -0.073 11.513 1.00 96.38 69 ARG A C 1
ATOM 551 O O . ARG A 1 69 ? -15.843 -0.595 12.490 1.00 96.38 69 ARG A O 1
ATOM 558 N N . ILE A 1 70 ? -13.990 0.044 11.386 1.00 96.44 70 ILE A N 1
ATOM 559 C CA . ILE A 1 70 ? -13.042 -0.528 12.360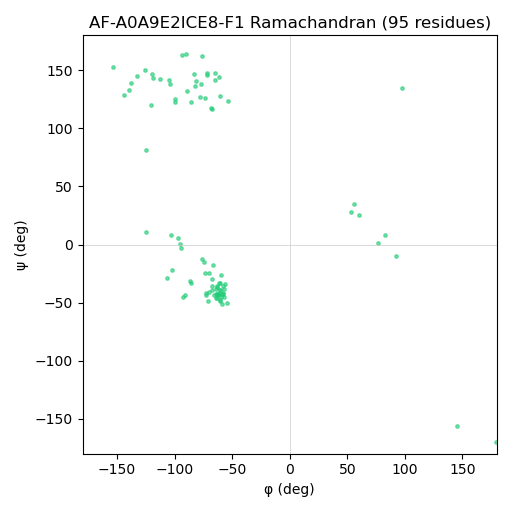 1.00 96.44 70 ILE A CA 1
ATOM 560 C C . ILE A 1 70 ? -12.434 0.485 13.329 1.00 96.44 70 ILE A C 1
ATOM 562 O O . ILE A 1 70 ? -11.930 0.083 14.376 1.00 96.44 70 ILE A O 1
ATOM 566 N N . ALA A 1 71 ? -12.417 1.769 12.971 1.00 96.75 71 ALA A N 1
ATOM 567 C CA . ALA A 1 71 ? -11.756 2.792 13.763 1.00 96.75 71 ALA A CA 1
ATOM 568 C C . ALA A 1 71 ? -12.646 3.278 14.908 1.00 96.75 71 ALA A C 1
ATOM 570 O O . ALA A 1 71 ? -13.827 3.574 14.732 1.00 96.75 71 ALA A O 1
ATOM 571 N N . GLU A 1 72 ? -12.048 3.420 16.085 1.00 96.56 72 GLU A N 1
ATOM 572 C CA . GLU A 1 72 ? -12.677 4.064 17.234 1.00 96.56 72 GLU A CA 1
ATOM 573 C C . GLU A 1 72 ? -12.312 5.551 17.297 1.00 96.56 72 GLU A C 1
ATOM 575 O O . GLU A 1 72 ? -11.352 6.019 16.676 1.00 96.56 72 GLU A O 1
ATOM 580 N N . LYS A 1 73 ? -13.076 6.326 18.077 1.00 95.62 73 LYS A N 1
ATOM 581 C CA . LYS A 1 73 ? -12.839 7.765 18.238 1.00 95.62 73 LYS A CA 1
ATOM 582 C C . LYS A 1 73 ? -11.393 8.029 18.675 1.00 95.62 73 LYS A C 1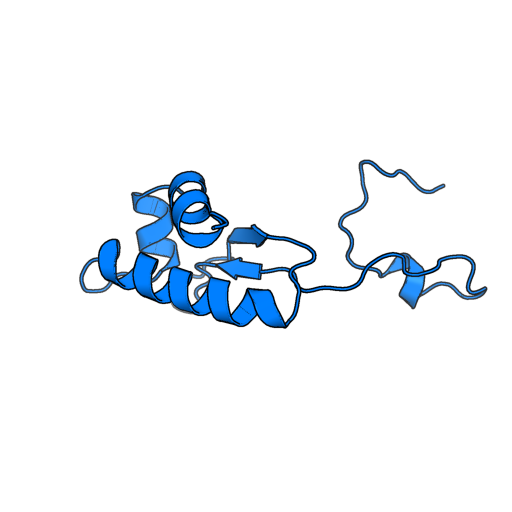
ATOM 584 O O . LYS A 1 73 ? -10.955 7.560 19.719 1.00 95.62 73 LYS A O 1
ATOM 589 N N . GLY A 1 74 ? -10.688 8.843 17.891 1.00 92.38 74 GLY A N 1
ATOM 590 C CA . GLY A 1 74 ? -9.300 9.232 18.152 1.00 92.38 74 GLY A CA 1
ATOM 591 C C . GLY A 1 74 ? -8.250 8.342 17.485 1.00 92.38 74 GLY A C 1
ATOM 592 O O . GLY A 1 74 ? -7.089 8.741 17.453 1.00 92.38 74 GLY A O 1
ATOM 593 N N . GLN A 1 75 ? -8.638 7.203 16.903 1.00 94.75 75 GLN A N 1
ATOM 594 C CA . GLN A 1 75 ? -7.713 6.344 16.170 1.00 94.75 75 GLN A CA 1
ATOM 595 C C . GLN A 1 75 ? -7.481 6.855 14.750 1.00 94.75 75 GLN A C 1
ATOM 597 O O . GLN A 1 75 ? -8.402 7.283 14.059 1.00 94.75 75 GLN A O 1
ATOM 602 N N . ARG A 1 76 ? -6.236 6.767 14.285 1.00 9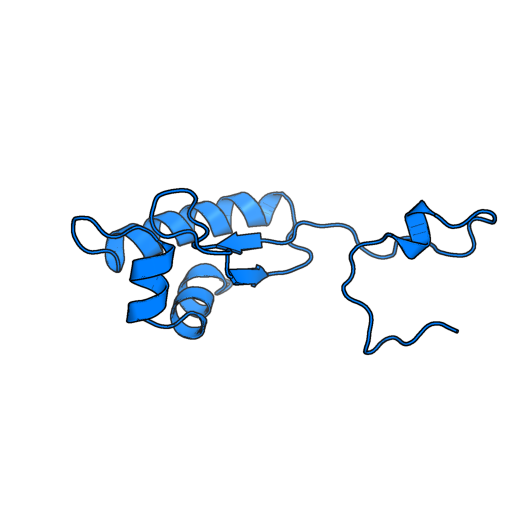5.25 76 ARG A N 1
ATOM 603 C CA . ARG A 1 76 ? -5.894 6.859 12.859 1.00 95.25 76 ARG A CA 1
ATOM 604 C C . ARG A 1 76 ? -5.911 5.467 12.236 1.00 95.25 76 ARG A C 1
ATOM 606 O O . ARG A 1 76 ? -5.850 4.457 12.929 1.00 95.25 76 ARG A O 1
ATOM 613 N N . PHE A 1 77 ? -5.944 5.402 10.907 1.00 96.12 77 PHE A N 1
ATOM 614 C CA . PHE A 1 77 ? -6.127 4.128 10.209 1.00 96.12 77 PHE A CA 1
ATOM 615 C C . PHE A 1 77 ? -5.055 3.083 10.566 1.00 96.12 77 PHE A C 1
ATOM 617 O O . PHE A 1 77 ? -5.396 1.940 10.842 1.00 96.12 77 PHE A O 1
ATOM 624 N N . GLY A 1 78 ? -3.778 3.469 10.672 1.00 96.25 78 GLY A N 1
ATOM 625 C CA . GLY A 1 78 ? -2.716 2.548 11.104 1.00 96.25 78 GLY A CA 1
ATOM 626 C C . GLY A 1 78 ? -2.956 1.925 12.483 1.00 96.25 78 GLY A C 1
ATOM 627 O O . GLY A 1 78 ? -2.670 0.751 12.690 1.00 96.25 78 GLY A O 1
ATOM 628 N N . GLU A 1 79 ? -3.541 2.677 13.414 1.00 96.00 79 GLU A N 1
ATOM 629 C CA . GLU A 1 79 ? -3.851 2.196 14.766 1.00 96.00 79 GLU A CA 1
ATOM 630 C C . GLU A 1 79 ? -5.031 1.219 14.744 1.00 96.00 79 GLU A C 1
ATOM 632 O O . GLU A 1 79 ? -4.973 0.163 15.371 1.00 96.00 79 GLU A O 1
ATOM 637 N N . ALA A 1 80 ? -6.062 1.521 13.952 1.00 96.50 80 ALA A N 1
ATOM 638 C CA . ALA A 1 80 ? -7.184 0.610 13.755 1.00 96.50 80 ALA A CA 1
ATOM 639 C C . ALA A 1 80 ? -6.746 -0.698 13.060 1.00 96.50 80 ALA A C 1
ATOM 641 O O . ALA A 1 80 ? -7.176 -1.784 13.446 1.00 96.50 80 ALA A O 1
ATOM 642 N N . ILE A 1 81 ? -5.825 -0.613 12.091 1.00 96.88 81 ILE A N 1
ATOM 643 C CA . ILE A 1 81 ? -5.212 -1.781 11.440 1.00 96.88 81 ILE A CA 1
ATOM 644 C C . ILE A 1 81 ? -4.433 -2.625 12.453 1.00 96.88 81 ILE A C 1
ATOM 646 O O . ILE A 1 81 ? -4.578 -3.841 12.441 1.00 96.88 81 ILE A O 1
ATOM 650 N N . ASN A 1 82 ? -3.649 -2.018 13.348 1.00 95.31 82 ASN A N 1
ATOM 651 C CA . ASN A 1 82 ? -2.903 -2.759 14.374 1.00 95.31 82 ASN A CA 1
ATOM 652 C C . ASN A 1 82 ? -3.812 -3.552 15.315 1.00 95.31 82 ASN A C 1
ATOM 654 O O . ASN A 1 82 ? -3.431 -4.628 15.768 1.00 95.31 82 ASN A O 1
ATOM 658 N N . LYS A 1 83 ? -5.011 -3.032 15.596 1.00 95.38 83 LYS A N 1
ATOM 659 C CA . LYS A 1 83 ? -6.010 -3.714 16.422 1.00 95.38 83 LYS A CA 1
ATOM 660 C C . LYS A 1 83 ? -6.655 -4.899 15.696 1.00 95.38 83 LYS A C 1
ATOM 662 O O . LYS A 1 83 ? -6.859 -5.943 16.304 1.00 95.38 83 LYS A O 1
ATOM 667 N N . VAL A 1 84 ? -7.014 -4.727 14.422 1.00 95.81 84 VAL A N 1
ATOM 668 C CA . VAL A 1 84 ? -7.771 -5.729 13.643 1.00 95.81 84 VAL A CA 1
ATOM 669 C C . VAL A 1 84 ? -6.866 -6.766 12.968 1.00 95.81 84 VAL A C 1
ATOM 671 O O . VAL A 1 84 ? -7.257 -7.918 12.805 1.00 95.81 84 VAL A O 1
ATOM 674 N N . GLY A 1 85 ? -5.655 -6.369 12.588 1.00 96.19 85 GLY A N 1
ATOM 675 C CA . GLY A 1 85 ? -4.721 -7.156 11.791 1.00 96.19 85 GLY A CA 1
ATOM 676 C C . GLY A 1 85 ? -4.773 -6.802 10.302 1.00 96.19 85 GLY A C 1
ATOM 677 O O . GLY A 1 85 ? -5.838 -6.706 9.689 1.00 96.19 85 GLY A O 1
ATOM 678 N N . ILE A 1 86 ? -3.593 -6.640 9.693 1.00 95.81 86 ILE A N 1
ATOM 679 C CA . ILE A 1 86 ? -3.458 -6.212 8.291 1.00 95.81 86 ILE A CA 1
ATOM 680 C C . ILE A 1 86 ? -4.062 -7.205 7.294 1.00 95.81 86 ILE A C 1
ATOM 682 O O . ILE A 1 86 ? -4.643 -6.789 6.296 1.00 95.81 86 ILE A O 1
ATOM 686 N N . GLU A 1 87 ? -3.973 -8.507 7.562 1.00 95.50 87 GLU A N 1
ATOM 687 C CA . GLU A 1 87 ? -4.488 -9.532 6.648 1.00 95.50 87 GLU A CA 1
ATOM 688 C C . GLU A 1 87 ? -6.017 -9.513 6.556 1.00 95.50 87 GLU A C 1
ATOM 690 O O . GLU A 1 87 ? -6.578 -9.689 5.477 1.00 95.50 87 GLU A O 1
ATOM 695 N N . GLU A 1 88 ? -6.704 -9.219 7.659 1.00 94.75 88 GLU A N 1
ATOM 696 C CA . GLU A 1 8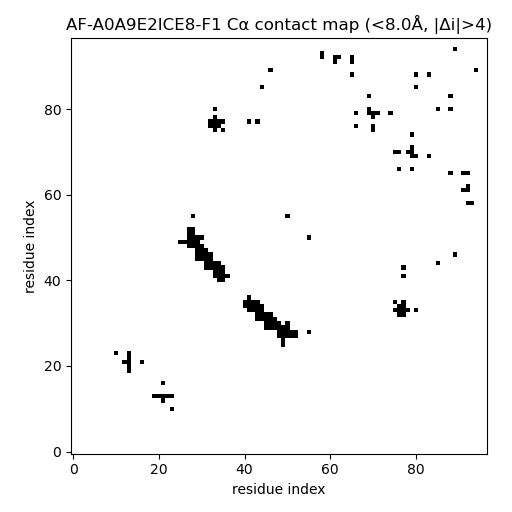8 ? -8.160 -9.068 7.659 1.00 94.75 88 GLU A CA 1
ATOM 697 C C . GLU A 1 88 ? -8.591 -7.795 6.917 1.00 94.75 88 GLU A C 1
ATOM 699 O O . GLU A 1 88 ? -9.517 -7.808 6.106 1.00 94.75 88 GLU A O 1
ATOM 704 N N . VAL A 1 89 ? -7.856 -6.699 7.116 1.00 95.81 89 VAL A N 1
ATOM 705 C CA . VAL A 1 89 ? -8.084 -5.443 6.389 1.00 95.81 89 VAL A CA 1
ATOM 706 C C . VAL A 1 89 ? -7.859 -5.625 4.884 1.00 95.81 89 VAL A C 1
ATOM 708 O O . VAL A 1 89 ? -8.683 -5.179 4.083 1.00 95.81 89 VAL A O 1
ATOM 711 N N . LYS A 1 90 ? -6.799 -6.337 4.478 1.00 95.56 90 LYS A N 1
ATOM 712 C CA . LYS A 1 90 ? -6.537 -6.667 3.069 1.00 95.56 90 LYS A CA 1
ATOM 713 C C . LYS A 1 90 ? -7.700 -7.426 2.441 1.00 95.56 90 LYS A C 1
ATOM 715 O O . LYS A 1 90 ? -8.118 -7.051 1.352 1.00 95.56 90 LYS A O 1
ATOM 720 N N . LYS A 1 91 ? -8.262 -8.437 3.114 1.00 94.06 91 LYS A N 1
ATOM 721 C CA . LYS A 1 91 ? -9.410 -9.201 2.586 1.00 94.06 91 LYS A CA 1
ATOM 722 C C . LYS A 1 91 ? -10.607 -8.304 2.280 1.00 94.06 91 LYS A C 1
ATOM 724 O O . LYS A 1 91 ? -11.218 -8.431 1.227 1.00 94.06 91 LYS A O 1
ATOM 729 N N . GLN A 1 92 ? -10.918 -7.361 3.161 1.00 92.38 92 GLN A N 1
ATOM 730 C CA . GLN A 1 92 ? -12.075 -6.477 2.986 1.00 92.38 92 GLN A CA 1
ATOM 731 C C . GLN A 1 92 ? -11.885 -5.405 1.911 1.00 92.38 92 GLN A C 1
ATOM 733 O O . GLN A 1 92 ? -12.868 -4.914 1.357 1.00 92.38 92 GLN A O 1
ATOM 738 N N . ILE A 1 93 ? -10.640 -5.034 1.618 1.00 93.88 93 ILE A N 1
ATOM 739 C CA . ILE A 1 93 ? -10.322 -4.021 0.608 1.00 93.88 93 ILE A CA 1
ATOM 740 C C . ILE A 1 93 ? -10.102 -4.668 -0.764 1.00 93.88 93 ILE A C 1
ATOM 742 O O . ILE A 1 93 ? -10.604 -4.173 -1.769 1.00 93.88 93 ILE A O 1
ATOM 746 N N . LEU A 1 94 ? -9.377 -5.785 -0.813 1.00 91.50 94 LEU A N 1
ATOM 747 C CA . LEU A 1 94 ? -8.880 -6.388 -2.051 1.00 91.50 94 LEU A CA 1
ATOM 748 C C . LEU A 1 94 ? -9.788 -7.478 -2.626 1.00 91.50 94 LEU A C 1
ATOM 750 O O . LEU A 1 94 ? -9.479 -8.000 -3.693 1.00 91.50 94 LEU A O 1
ATOM 754 N N . TRP A 1 95 ? -10.892 -7.841 -1.964 1.00 74.12 95 TRP A N 1
ATOM 755 C CA . TRP A 1 95 ? -11.815 -8.818 -2.541 1.00 74.12 95 TRP A CA 1
ATOM 756 C C . TRP A 1 95 ? -12.386 -8.306 -3.870 1.00 74.12 95 TRP A C 1
ATOM 758 O O . TRP A 1 95 ? -12.889 -7.179 -3.976 1.00 74.12 95 TRP A O 1
ATOM 768 N N . THR A 1 96 ? -12.271 -9.143 -4.891 1.00 55.22 96 THR A N 1
ATOM 769 C CA . THR A 1 96 ? -12.812 -8.922 -6.231 1.00 55.22 96 THR A CA 1
ATOM 770 C C . THR A 1 96 ? -14.285 -9.333 -6.245 1.00 55.22 96 THR A C 1
ATOM 772 O O . THR A 1 96 ? -14.677 -10.244 -5.513 1.00 55.22 96 THR A O 1
ATOM 775 N N . LYS A 1 97 ? -15.104 -8.635 -7.035 1.00 43.75 97 LYS A N 1
ATOM 776 C CA . LYS A 1 97 ? -16.425 -9.141 -7.424 1.00 43.75 97 LYS A CA 1
ATOM 777 C C . LYS A 1 97 ? -16.272 -10.320 -8.377 1.00 43.75 97 LYS A C 1
ATOM 779 O O . LYS A 1 97 ? -15.298 -10.289 -9.160 1.00 43.75 97 LYS A O 1
#